Protein AF-A0AAE3XUB9-F1 (afdb_monomer_lite)

Structure (mmCIF, N/CA/C/O backbone):
data_AF-A0AAE3XUB9-F1
#
_entry.id   AF-A0AAE3XUB9-F1
#
loop_
_atom_site.group_PDB
_atom_site.id
_atom_site.type_symbol
_atom_site.label_atom_id
_atom_site.label_alt_id
_atom_site.label_comp_id
_atom_site.label_asym_id
_atom_site.label_entity_id
_atom_site.label_seq_id
_atom_site.pdbx_PDB_ins_code
_atom_site.Cartn_x
_atom_site.Cartn_y
_atom_site.Cartn_z
_atom_site.occupancy
_atom_site.B_iso_or_equiv
_atom_site.auth_seq_id
_atom_site.auth_comp_id
_atom_site.auth_asym_id
_atom_site.auth_atom_id
_atom_site.pdbx_PDB_model_num
ATOM 1 N N . MET A 1 1 ? -25.444 -10.776 23.708 1.00 37.00 1 MET A N 1
ATOM 2 C CA . MET A 1 1 ? -25.283 -10.450 22.274 1.00 37.00 1 MET A CA 1
ATOM 3 C C . MET A 1 1 ? -23.879 -9.885 22.089 1.00 37.00 1 MET A C 1
ATOM 5 O O . M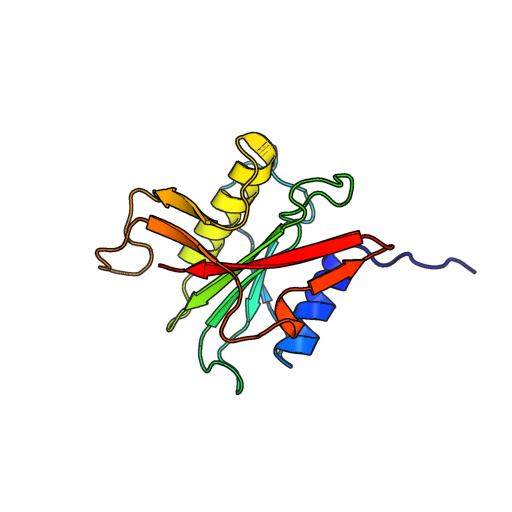ET A 1 1 ? -23.636 -8.751 22.478 1.00 37.00 1 MET A O 1
ATOM 9 N N . ILE A 1 2 ? -22.915 -10.702 21.657 1.00 41.88 2 ILE A N 1
ATOM 10 C CA . ILE A 1 2 ? -21.515 -10.267 21.515 1.00 41.88 2 ILE A CA 1
ATOM 11 C C . ILE A 1 2 ? -21.395 -9.570 20.159 1.00 41.88 2 ILE A C 1
ATOM 13 O O . ILE A 1 2 ? -21.415 -10.225 19.120 1.00 41.88 2 ILE A O 1
ATOM 17 N N . PHE A 1 3 ? -21.309 -8.241 20.155 1.00 45.16 3 PHE A N 1
ATOM 18 C CA . PHE A 1 3 ? -20.940 -7.495 18.956 1.00 45.16 3 PHE A CA 1
ATOM 19 C C . PHE A 1 3 ? -19.472 -7.802 18.646 1.00 45.16 3 PHE A C 1
ATOM 21 O O . PHE A 1 3 ? -18.574 -7.271 19.299 1.00 45.16 3 PHE A O 1
ATOM 28 N N . TYR A 1 4 ? -19.206 -8.669 17.667 1.00 50.84 4 TYR A N 1
ATOM 29 C CA . TYR A 1 4 ? -17.859 -8.809 17.118 1.00 50.84 4 TYR A CA 1
ATOM 30 C C . TYR A 1 4 ? -17.462 -7.470 16.491 1.00 50.84 4 TYR A C 1
ATOM 32 O O . TYR A 1 4 ? -17.925 -7.107 15.409 1.00 50.84 4 TYR A O 1
ATOM 40 N N . LYS A 1 5 ? -16.625 -6.707 17.197 1.00 71.69 5 LYS A N 1
ATOM 41 C CA . LYS A 1 5 ? -16.071 -5.448 16.701 1.00 71.69 5 LYS A CA 1
ATOM 42 C C . LYS A 1 5 ? -15.175 -5.795 15.508 1.00 71.69 5 LYS A C 1
ATOM 44 O O . LYS A 1 5 ? -14.195 -6.517 15.664 1.00 71.69 5 LYS A O 1
ATOM 49 N N . ILE A 1 6 ? -15.543 -5.350 14.307 1.00 81.62 6 ILE A N 1
ATOM 50 C CA . ILE A 1 6 ? -14.732 -5.563 13.102 1.00 81.62 6 ILE A CA 1
ATOM 51 C C . ILE A 1 6 ? -13.354 -4.909 13.318 1.00 81.62 6 ILE A C 1
ATOM 53 O O . ILE A 1 6 ? -13.276 -3.804 13.862 1.00 81.62 6 ILE A O 1
ATOM 57 N N . SER A 1 7 ? -12.273 -5.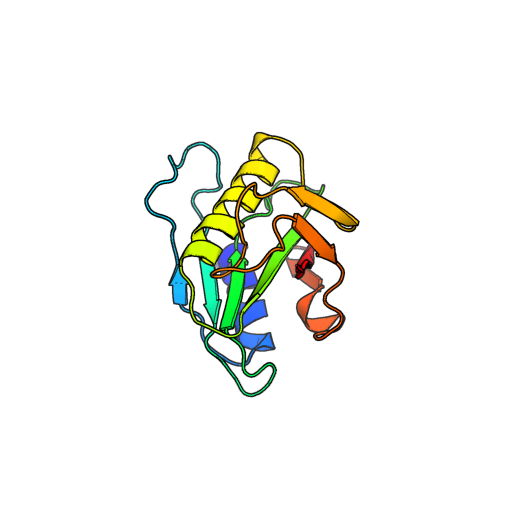598 12.940 1.00 90.94 7 SER A N 1
ATOM 58 C CA . SER A 1 7 ? -10.920 -5.040 13.031 1.00 90.94 7 SER A CA 1
ATOM 59 C C . SER A 1 7 ? -10.680 -4.002 11.935 1.00 90.94 7 SER A C 1
ATOM 61 O O . SER A 1 7 ? -11.280 -4.081 10.858 1.00 90.94 7 SER A O 1
ATOM 63 N N . TYR A 1 8 ? -9.770 -3.062 12.200 1.00 92.62 8 TYR A N 1
ATOM 64 C CA . TYR A 1 8 ? -9.312 -2.052 11.243 1.00 92.62 8 TYR A CA 1
ATOM 65 C C . TYR A 1 8 ? -8.924 -2.677 9.895 1.00 92.62 8 TYR A C 1
ATOM 67 O O . TYR A 1 8 ? -9.508 -2.357 8.863 1.00 92.62 8 TYR A O 1
ATOM 75 N N . THR A 1 9 ? -8.036 -3.673 9.916 1.00 94.94 9 THR A N 1
ATOM 76 C CA . THR A 1 9 ? -7.523 -4.340 8.710 1.00 94.94 9 THR A CA 1
ATOM 77 C C . THR A 1 9 ? -8.596 -5.094 7.921 1.00 94.94 9 THR A C 1
ATOM 79 O O . THR A 1 9 ? -8.499 -5.224 6.698 1.00 94.94 9 THR A O 1
ATOM 82 N N . LYS A 1 10 ? -9.653 -5.581 8.587 1.00 95.31 10 LYS A N 1
ATOM 83 C CA . LYS A 1 10 ? -10.800 -6.219 7.924 1.00 95.31 10 LYS A CA 1
ATOM 84 C C . LYS A 1 10 ? -11.722 -5.186 7.273 1.00 95.31 10 LYS A C 1
ATOM 86 O O . LYS A 1 10 ? -12.232 -5.443 6.184 1.00 95.31 10 LYS A O 1
ATOM 91 N N . ALA A 1 11 ? -11.935 -4.043 7.923 1.00 96.38 11 ALA A N 1
ATOM 92 C CA . ALA A 1 11 ? -12.711 -2.942 7.361 1.00 96.38 11 ALA A CA 1
ATOM 93 C C . ALA A 1 11 ? -11.990 -2.287 6.172 1.00 96.38 11 ALA A C 1
ATOM 95 O O . ALA A 1 11 ? -12.615 -2.099 5.131 1.00 96.38 11 ALA A O 1
ATOM 96 N N . LEU A 1 12 ? -10.682 -2.046 6.286 1.00 97.44 12 LEU A N 1
ATOM 97 C CA . LEU A 1 12 ? -9.868 -1.462 5.220 1.00 97.44 12 LEU A CA 1
ATOM 98 C C . LEU A 1 12 ? -9.798 -2.369 3.985 1.00 97.44 12 LEU A C 1
ATOM 100 O O . LEU A 1 12 ? -10.018 -1.924 2.864 1.00 97.44 12 LEU A O 1
ATOM 104 N N . ARG A 1 13 ? -9.608 -3.680 4.172 1.00 97.75 13 ARG A N 1
ATOM 105 C CA . ARG A 1 13 ? -9.713 -4.625 3.051 1.00 97.75 13 ARG A CA 1
ATOM 106 C C . ARG A 1 13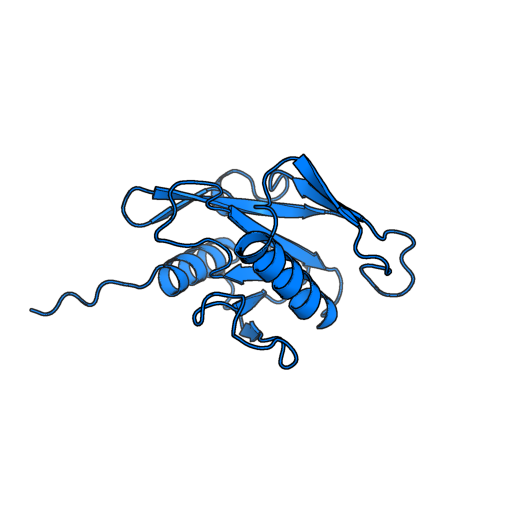 ? -11.065 -4.532 2.352 1.00 97.75 13 ARG A C 1
ATOM 108 O O . ARG A 1 13 ? -11.120 -4.534 1.128 1.00 97.75 13 ARG A O 1
ATOM 115 N N . LYS A 1 14 ? -12.155 -4.469 3.123 1.00 97.44 14 LYS A N 1
ATOM 116 C CA . LYS A 1 14 ? -13.501 -4.352 2.555 1.00 97.44 14 LYS A CA 1
ATOM 117 C C . LYS A 1 14 ? -13.658 -3.047 1.768 1.00 97.44 14 LYS A C 1
ATOM 119 O O . LYS A 1 14 ? -14.302 -3.082 0.724 1.00 97.44 14 LYS A O 1
ATOM 124 N N . HIS A 1 15 ? -13.085 -1.941 2.248 1.00 97.44 15 HIS A N 1
ATOM 125 C CA . HIS A 1 15 ? -13.021 -0.664 1.525 1.00 97.44 15 HIS A CA 1
ATOM 126 C C . HIS A 1 15 ? -12.376 -0.851 0.148 1.00 97.44 15 HIS A C 1
ATOM 128 O O . HIS A 1 15 ? -13.041 -0.628 -0.862 1.00 97.44 15 HIS A O 1
ATOM 134 N N . TYR A 1 16 ? -11.165 -1.412 0.093 1.00 97.81 16 TYR A N 1
ATOM 135 C CA . TYR A 1 16 ? -10.468 -1.667 -1.172 1.00 97.81 16 TYR A CA 1
ATOM 136 C C . TYR A 1 16 ? -11.218 -2.618 -2.106 1.00 97.81 16 TYR A C 1
ATOM 138 O O . TYR A 1 16 ? -11.439 -2.297 -3.270 1.00 97.81 16 TYR A O 1
ATOM 146 N N . GLU A 1 17 ? -11.667 -3.775 -1.618 1.00 97.31 17 GLU A N 1
ATOM 147 C CA . GLU A 1 17 ? -12.376 -4.747 -2.463 1.00 97.31 17 GLU A CA 1
ATOM 148 C C . GLU A 1 17 ? -13.716 -4.199 -2.984 1.00 97.31 17 GLU A C 1
ATOM 150 O O . GLU A 1 17 ? -14.151 -4.572 -4.076 1.00 97.31 17 GLU A O 1
ATOM 155 N N . SER A 1 18 ? -14.361 -3.300 -2.230 1.00 96.00 18 SER A N 1
ATOM 156 C CA . SER A 1 18 ? -15.577 -2.608 -2.677 1.00 96.00 18 SER A CA 1
ATOM 157 C C . SER A 1 18 ? -15.264 -1.568 -3.749 1.00 96.00 18 SER A C 1
ATOM 159 O O . SER A 1 18 ? -16.002 -1.486 -4.731 1.00 96.00 18 SER A O 1
ATOM 161 N N . PHE A 1 19 ? -14.169 -0.817 -3.585 1.00 95.81 19 PHE A N 1
ATOM 162 C CA . PHE A 1 19 ? -13.695 0.151 -4.571 1.00 95.81 19 PHE A CA 1
ATOM 163 C C . PHE A 1 19 ? -13.348 -0.542 -5.896 1.00 95.81 19 PHE A C 1
ATOM 165 O O . PHE A 1 19 ? -13.999 -0.281 -6.904 1.00 95.81 19 PHE A O 1
ATOM 172 N N . PHE A 1 20 ? -12.432 -1.517 -5.876 1.00 95.69 20 PHE A N 1
ATOM 173 C CA . PHE A 1 20 ? -11.963 -2.233 -7.074 1.00 95.69 20 PHE A CA 1
ATOM 174 C C . PHE A 1 20 ? -12.945 -3.283 -7.618 1.00 95.69 20 PHE A C 1
ATOM 176 O O . PHE A 1 20 ? -12.676 -3.915 -8.646 1.00 95.69 20 PHE A O 1
ATOM 183 N N . LYS A 1 21 ? -14.059 -3.537 -6.915 1.00 95.88 21 LYS A N 1
ATOM 184 C CA . LYS A 1 21 ? -15.059 -4.577 -7.239 1.00 95.88 21 LYS A CA 1
ATOM 185 C C . LYS A 1 21 ? -14.443 -5.962 -7.472 1.00 95.88 21 LYS A C 1
ATOM 187 O O . LYS A 1 21 ? -14.957 -6.764 -8.250 1.00 95.88 21 LYS A O 1
ATOM 192 N N . THR A 1 22 ? -13.325 -6.229 -6.806 1.00 96.69 22 THR A N 1
ATOM 193 C CA . THR A 1 22 ? -12.474 -7.397 -7.032 1.00 96.69 22 THR A CA 1
ATOM 194 C C . THR A 1 22 ? -11.914 -7.849 -5.693 1.00 96.69 22 THR A C 1
ATOM 196 O O . THR A 1 22 ? -11.466 -7.027 -4.896 1.00 96.69 22 THR A O 1
ATOM 199 N N . LYS A 1 23 ? -11.942 -9.158 -5.425 1.00 97.38 23 LYS A N 1
ATOM 200 C CA . LYS A 1 23 ? -11.318 -9.712 -4.218 1.00 97.38 23 LYS A CA 1
ATOM 201 C C . LYS A 1 23 ? -9.804 -9.722 -4.376 1.00 97.38 23 LYS A C 1
ATOM 203 O O . LYS A 1 23 ? -9.302 -10.189 -5.395 1.00 97.38 23 LYS A O 1
ATOM 208 N N . GLY A 1 24 ? -9.103 -9.266 -3.345 1.00 97.50 24 GLY A N 1
ATOM 209 C CA . GLY A 1 24 ? -7.647 -9.297 -3.309 1.00 97.50 24 GLY A CA 1
ATOM 210 C C . GLY A 1 24 ? -7.094 -10.536 -2.605 1.00 97.50 24 GLY A C 1
ATOM 211 O O . GLY A 1 24 ? -7.755 -11.171 -1.767 1.00 97.50 24 GLY A O 1
ATOM 212 N N . VAL A 1 25 ? -5.844 -10.859 -2.914 1.00 98.19 25 VAL A N 1
ATOM 213 C CA . VAL A 1 25 ? -5.055 -11.903 -2.255 1.00 98.19 25 VAL A CA 1
ATOM 214 C C . VAL A 1 25 ? -4.140 -11.242 -1.230 1.00 98.19 25 VAL A C 1
ATOM 216 O O . VAL A 1 25 ? -3.523 -10.218 -1.506 1.00 98.19 25 VAL A O 1
ATOM 219 N N . LYS A 1 26 ? -4.066 -11.802 -0.017 1.00 97.69 26 LYS A N 1
ATOM 220 C CA . LYS A 1 26 ? -3.107 -11.317 0.981 1.00 97.69 26 LYS A CA 1
ATOM 221 C C . LYS A 1 26 ? -1.717 -11.814 0.612 1.00 97.69 26 LYS A C 1
ATOM 223 O O . LYS A 1 26 ? -1.533 -13.017 0.449 1.00 97.69 26 LYS A O 1
ATOM 228 N N . GLN A 1 27 ? -0.768 -10.899 0.547 1.00 96.81 27 GLN A N 1
ATOM 229 C CA . GLN A 1 27 ? 0.638 -11.177 0.333 1.00 96.81 27 GLN A CA 1
ATOM 230 C C . GLN A 1 27 ? 1.433 -10.783 1.576 1.00 96.81 27 GLN A C 1
ATOM 232 O O . GLN A 1 27 ? 1.146 -9.782 2.238 1.00 96.81 27 GLN A O 1
ATOM 237 N N . TYR A 1 28 ? 2.441 -11.593 1.873 1.00 92.50 28 TYR A N 1
ATOM 238 C CA . TYR A 1 28 ? 3.348 -11.415 2.998 1.00 92.50 28 TYR A CA 1
ATOM 239 C C . TYR A 1 28 ? 4.776 -11.487 2.478 1.00 92.50 28 TYR A C 1
ATOM 241 O O . TYR A 1 28 ? 5.096 -12.359 1.666 1.00 92.50 28 TYR A O 1
ATOM 249 N N . TRP A 1 29 ? 5.645 -10.606 2.963 1.00 88.75 29 TRP A N 1
ATOM 250 C CA . TRP A 1 29 ? 7.070 -10.722 2.694 1.00 88.75 29 TRP A CA 1
ATOM 251 C C . TRP A 1 29 ? 7.739 -11.556 3.791 1.00 88.75 29 TRP A C 1
ATOM 253 O O . TRP A 1 29 ? 7.761 -11.175 4.958 1.00 88.75 29 TRP A O 1
ATOM 263 N N . SER A 1 30 ? 8.260 -12.725 3.416 1.00 71.69 30 SER A N 1
ATOM 264 C CA . SER A 1 30 ? 8.724 -13.756 4.355 1.00 71.69 30 SER A CA 1
ATOM 265 C C . SER A 1 30 ? 10.061 -13.456 5.039 1.00 71.69 30 SER A C 1
ATOM 267 O O . SER A 1 30 ? 10.465 -14.216 5.912 1.00 71.69 30 SER A O 1
ATOM 269 N N . GLN A 1 31 ? 10.779 -12.412 4.615 1.00 68.38 31 GLN A N 1
ATOM 270 C CA . GLN A 1 31 ? 12.128 -12.102 5.107 1.00 68.38 31 GLN A CA 1
ATOM 271 C C . GLN A 1 31 ? 12.159 -11.017 6.189 1.00 68.38 31 GLN A C 1
ATOM 273 O O . GLN A 1 31 ? 13.218 -10.782 6.767 1.00 68.38 31 GLN A O 1
ATOM 278 N N . ILE A 1 32 ? 11.029 -10.371 6.497 1.00 62.22 32 ILE A N 1
ATOM 279 C CA . ILE A 1 32 ? 10.997 -9.381 7.573 1.00 62.22 32 ILE A CA 1
ATOM 280 C C . ILE A 1 32 ? 10.965 -10.080 8.933 1.00 62.22 32 ILE A C 1
ATOM 282 O O . ILE A 1 32 ? 10.139 -10.959 9.190 1.00 62.22 32 ILE A O 1
ATOM 286 N N . THR A 1 33 ? 11.860 -9.671 9.832 1.00 57.50 33 THR A N 1
ATOM 287 C CA . THR A 1 33 ? 11.709 -9.973 11.252 1.00 57.50 33 THR A CA 1
ATOM 288 C C . THR A 1 33 ? 10.513 -9.168 11.751 1.00 57.50 33 THR A C 1
ATOM 290 O O . THR A 1 33 ? 10.477 -7.943 11.661 1.00 57.50 33 THR A O 1
ATOM 293 N N . THR A 1 34 ? 9.493 -9.858 12.251 1.00 55.41 34 THR A N 1
ATOM 294 C CA . THR A 1 34 ? 8.172 -9.330 12.642 1.00 55.41 34 THR A CA 1
ATOM 295 C C . THR A 1 34 ? 8.188 -8.276 13.761 1.00 55.41 34 THR A C 1
ATOM 297 O O . THR A 1 34 ? 7.138 -7.935 14.291 1.00 55.41 34 THR A O 1
ATOM 300 N N . ASN A 1 35 ? 9.354 -7.770 14.163 1.00 58.84 35 ASN A N 1
ATOM 301 C CA . ASN A 1 35 ? 9.506 -6.911 15.334 1.00 58.84 35 ASN A CA 1
ATOM 302 C C . ASN A 1 35 ? 9.184 -5.435 15.053 1.00 58.84 35 ASN A C 1
ATOM 304 O O . ASN A 1 35 ? 8.870 -4.713 15.992 1.00 58.84 35 ASN A O 1
ATOM 308 N N . ASN A 1 36 ? 9.233 -4.994 13.790 1.00 66.06 36 ASN A N 1
ATOM 309 C CA . ASN A 1 36 ? 9.118 -3.571 13.434 1.00 66.06 36 ASN A CA 1
ATOM 310 C C . ASN A 1 36 ? 7.808 -3.199 12.724 1.00 66.06 36 ASN A C 1
ATOM 312 O O . ASN A 1 36 ? 7.649 -2.051 12.316 1.00 66.06 36 ASN A O 1
ATOM 316 N N . ILE A 1 37 ? 6.882 -4.147 12.548 1.00 78.62 37 ILE A N 1
ATOM 317 C CA . ILE A 1 37 ? 5.605 -3.902 11.876 1.00 78.62 37 ILE A CA 1
ATOM 318 C C . ILE A 1 37 ? 4.449 -4.543 12.643 1.00 78.62 37 ILE A C 1
ATOM 320 O O . ILE A 1 37 ? 4.610 -5.585 13.278 1.00 78.62 37 ILE A O 1
ATOM 324 N N . ASN A 1 38 ? 3.274 -3.921 12.582 1.00 79.94 38 ASN A N 1
ATOM 325 C CA . ASN A 1 38 ? 2.039 -4.461 13.146 1.00 79.94 38 ASN A CA 1
ATOM 326 C C . ASN A 1 38 ? 1.811 -5.927 12.710 1.00 79.94 38 ASN A C 1
ATOM 328 O O . ASN A 1 38 ? 1.860 -6.238 11.522 1.00 79.94 38 ASN A O 1
ATOM 332 N N . SER A 1 39 ? 1.500 -6.821 13.657 1.00 83.50 39 SER A N 1
ATOM 333 C CA . SER A 1 39 ? 1.243 -8.249 13.398 1.00 83.50 39 SER A CA 1
ATOM 334 C C . SER A 1 39 ? 0.109 -8.507 12.404 1.00 83.50 39 SER A C 1
ATOM 336 O O . SER A 1 39 ? 0.080 -9.552 11.758 1.00 83.50 39 SER A O 1
ATOM 338 N N . ASP A 1 40 ? -0.823 -7.562 12.281 1.00 89.62 40 ASP A N 1
ATOM 339 C CA . ASP A 1 40 ? -1.951 -7.651 11.355 1.00 89.62 40 ASP A CA 1
ATOM 340 C C . ASP A 1 40 ? -1.632 -7.092 9.957 1.00 89.62 40 ASP A C 1
ATOM 342 O O . ASP A 1 40 ? -2.522 -7.087 9.098 1.00 89.62 40 ASP A O 1
ATOM 346 N N . PHE A 1 41 ? -0.400 -6.622 9.722 1.00 93.25 41 PHE A N 1
ATOM 347 C CA . PHE A 1 41 ? 0.025 -6.065 8.442 1.00 93.25 41 PHE A CA 1
ATOM 348 C C . PHE A 1 41 ? 0.067 -7.118 7.331 1.00 93.25 41 PHE A C 1
ATOM 350 O O . PHE A 1 41 ? 0.525 -8.248 7.517 1.00 93.25 41 PHE A O 1
ATOM 357 N N . TYR A 1 42 ? -0.373 -6.719 6.142 1.00 95.88 42 TYR A N 1
ATOM 358 C CA . TYR A 1 42 ? -0.130 -7.431 4.892 1.00 95.88 42 TYR A CA 1
ATOM 359 C C . TYR A 1 42 ? -0.258 -6.471 3.709 1.00 95.88 42 TYR A C 1
ATOM 361 O O . TYR A 1 42 ? -0.807 -5.376 3.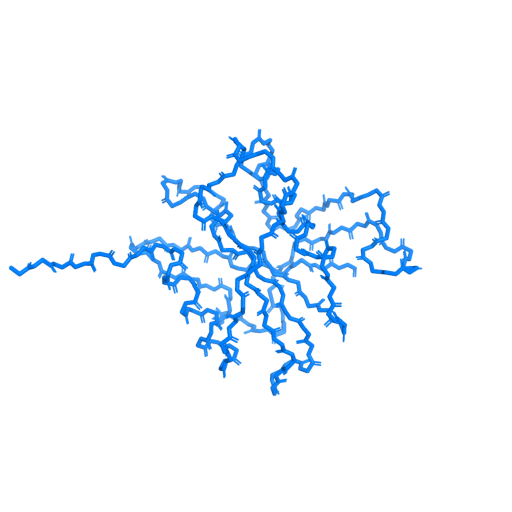834 1.00 95.88 42 TYR A O 1
ATOM 369 N N . VAL A 1 43 ? 0.193 -6.916 2.539 1.00 97.94 43 VAL A N 1
ATOM 370 C CA . VAL A 1 43 ? -0.090 -6.238 1.271 1.00 97.94 43 VAL A CA 1
ATOM 371 C C . VAL A 1 43 ? -1.254 -6.955 0.594 1.00 97.94 43 VAL A C 1
ATOM 373 O O . VAL A 1 43 ? -1.238 -8.175 0.439 1.00 97.94 43 VAL A O 1
ATOM 376 N N . LEU A 1 44 ? -2.301 -6.227 0.223 1.00 98.56 44 LEU A N 1
ATOM 377 C CA . LEU A 1 44 ? -3.402 -6.738 -0.583 1.00 98.56 44 LEU A CA 1
ATOM 378 C C . LEU A 1 44 ? -3.031 -6.600 -2.062 1.00 98.56 44 LEU A C 1
ATOM 380 O O . LEU A 1 44 ? -2.842 -5.492 -2.550 1.00 98.56 44 LEU A O 1
ATOM 384 N N . GLU A 1 45 ? -2.937 -7.720 -2.768 1.00 98.50 45 GLU A N 1
ATOM 385 C CA . GLU A 1 45 ? -2.726 -7.765 -4.215 1.00 98.50 45 GLU A CA 1
ATOM 386 C C . GLU A 1 45 ? -4.075 -7.935 -4.919 1.00 98.50 45 GLU A C 1
ATOM 388 O O . GLU A 1 45 ? -4.815 -8.886 -4.649 1.00 98.50 45 GLU A O 1
ATOM 393 N N . ILE A 1 46 ? -4.399 -7.016 -5.822 1.00 98.00 46 ILE A N 1
ATOM 394 C CA . ILE A 1 46 ? -5.605 -7.046 -6.648 1.00 98.00 46 ILE A CA 1
ATOM 395 C C . ILE A 1 46 ? -5.175 -7.226 -8.110 1.00 98.00 46 ILE A C 1
ATOM 397 O O . ILE A 1 46 ? -4.365 -6.437 -8.604 1.00 98.00 46 ILE A O 1
ATOM 401 N N . PRO A 1 47 ? -5.690 -8.252 -8.814 1.00 97.56 47 PRO A N 1
ATOM 402 C CA . PRO A 1 47 ? -5.368 -8.454 -10.220 1.00 97.56 47 PRO A CA 1
ATOM 403 C C . PRO A 1 47 ? -5.986 -7.355 -11.105 1.00 97.56 47 PRO A C 1
ATOM 405 O O . PRO A 1 47 ? -6.950 -6.698 -10.689 1.00 97.56 47 PRO A O 1
ATOM 408 N N . PRO A 1 48 ? -5.497 -7.200 -12.352 1.00 96.88 48 PRO A N 1
ATOM 409 C CA . PRO A 1 48 ? -6.091 -6.322 -13.347 1.00 96.88 48 PRO A CA 1
ATOM 410 C C . PRO A 1 48 ? -7.604 -6.493 -13.437 1.00 96.88 48 PRO A C 1
ATOM 412 O O . PRO A 1 48 ? -8.125 -7.587 -13.649 1.00 96.88 48 PRO A O 1
ATOM 415 N N . ASN A 1 49 ? -8.312 -5.380 -13.288 1.00 92.69 49 ASN A N 1
ATOM 416 C CA . ASN A 1 49 ? -9.767 -5.323 -13.307 1.00 92.69 49 ASN A CA 1
ATOM 417 C C . ASN A 1 49 ? -10.250 -4.260 -14.305 1.00 92.69 49 ASN A C 1
ATOM 419 O O . ASN A 1 49 ? -9.459 -3.607 -14.988 1.00 92.69 49 ASN A O 1
ATOM 423 N N . ASN A 1 50 ? -11.567 -4.095 -14.425 1.00 90.88 50 ASN A N 1
ATOM 424 C CA . ASN A 1 50 ? -12.149 -3.165 -15.393 1.00 90.88 50 ASN A CA 1
ATOM 425 C C . ASN A 1 50 ? -11.880 -1.683 -15.104 1.00 90.88 50 ASN A C 1
ATOM 427 O O . ASN A 1 50 ? -12.097 -0.888 -16.010 1.00 90.88 50 ASN A O 1
ATOM 431 N N . MET A 1 51 ? -11.416 -1.319 -13.905 1.00 89.00 51 MET A N 1
ATOM 432 C CA . MET A 1 51 ? -11.127 0.072 -13.550 1.00 89.00 51 MET A CA 1
ATOM 433 C C . MET A 1 51 ? -9.760 0.520 -14.067 1.00 89.00 51 MET A C 1
ATOM 435 O O . MET A 1 51 ? -9.700 1.475 -14.829 1.00 89.00 51 MET A O 1
ATOM 439 N N . HIS A 1 52 ? -8.683 -0.201 -13.733 1.00 87.94 52 HIS A N 1
ATOM 440 C CA . HIS A 1 52 ? -7.317 0.248 -14.068 1.00 87.94 52 HIS A CA 1
ATOM 441 C C . HIS A 1 52 ? -6.576 -0.639 -15.062 1.00 87.94 52 HIS A C 1
ATOM 443 O O . HIS A 1 52 ? -5.530 -0.232 -15.552 1.00 87.94 52 HIS A O 1
ATOM 449 N N . LYS A 1 53 ? -7.069 -1.854 -15.353 1.00 94.12 53 LYS A N 1
ATOM 450 C CA . LYS A 1 53 ? -6.370 -2.840 -16.207 1.00 94.12 53 LYS A CA 1
ATOM 451 C C . LYS A 1 53 ? -4.910 -3.113 -15.779 1.00 94.12 53 LYS A C 1
ATOM 453 O O . LYS A 1 53 ? -4.117 -3.586 -16.582 1.00 94.12 53 LYS A O 1
ATOM 458 N N . MET A 1 54 ? -4.586 -2.868 -14.509 1.00 95.38 54 MET A N 1
ATOM 459 C CA . MET A 1 54 ? -3.260 -3.004 -13.899 1.00 95.38 54 MET A CA 1
ATOM 460 C C . MET A 1 54 ? -3.352 -3.801 -12.599 1.00 95.38 54 MET A C 1
ATOM 462 O O . MET A 1 54 ? -4.401 -3.822 -11.952 1.00 95.38 54 MET A O 1
ATOM 466 N N . TRP A 1 55 ? -2.247 -4.427 -12.204 1.00 97.81 55 TRP A N 1
ATOM 467 C CA . TRP A 1 55 ? -2.094 -4.970 -10.859 1.00 97.81 55 TRP A CA 1
ATOM 468 C C . TRP A 1 55 ? -2.072 -3.825 -9.850 1.00 97.81 55 TRP A C 1
ATOM 470 O O . TRP A 1 55 ? -1.508 -2.763 -10.115 1.00 97.81 55 TRP A O 1
ATOM 480 N N . THR A 1 56 ? -2.691 -4.027 -8.693 1.00 97.62 56 THR A N 1
ATOM 481 C CA . THR A 1 56 ? -2.685 -3.044 -7.605 1.00 97.62 56 THR A CA 1
ATOM 482 C C . THR A 1 56 ? -2.220 -3.706 -6.324 1.00 97.62 56 THR A C 1
ATOM 484 O O . THR A 1 56 ? -2.734 -4.757 -5.941 1.00 97.62 56 THR A O 1
ATOM 487 N N . TYR A 1 57 ? -1.262 -3.079 -5.656 1.00 98.31 57 TYR A N 1
ATOM 488 C CA . TYR A 1 57 ? -0.743 -3.523 -4.370 1.00 98.31 57 TYR A CA 1
ATOM 489 C C . TYR A 1 57 ? -1.058 -2.453 -3.338 1.00 98.31 57 TYR A C 1
ATOM 491 O O . TYR A 1 57 ? -0.705 -1.298 -3.551 1.00 98.31 57 TYR A O 1
ATOM 499 N N . LEU A 1 58 ? -1.733 -2.822 -2.252 1.00 98.31 58 LEU A N 1
ATOM 500 C CA . LEU A 1 58 ? -2.182 -1.888 -1.218 1.00 98.31 58 LEU A CA 1
ATOM 501 C C . LEU A 1 58 ? -1.698 -2.351 0.149 1.00 98.31 58 LEU A C 1
ATOM 503 O O . LEU A 1 58 ? -1.863 -3.523 0.490 1.00 98.31 58 LEU A O 1
ATOM 507 N N . THR A 1 59 ? -1.134 -1.462 0.956 1.00 98.06 59 THR A N 1
ATOM 508 C CA . THR A 1 59 ? -0.859 -1.783 2.355 1.00 98.06 59 THR A CA 1
ATOM 509 C C . THR A 1 59 ? -2.166 -1.933 3.123 1.00 98.06 59 THR A C 1
ATOM 511 O O . THR A 1 59 ? -3.161 -1.264 2.855 1.00 98.06 59 THR A O 1
ATOM 514 N N . VAL A 1 60 ? -2.179 -2.850 4.083 1.00 97.12 60 VAL A N 1
ATOM 515 C CA . VAL A 1 60 ? -3.254 -2.966 5.060 1.00 97.12 60 VAL A CA 1
ATOM 516 C C . VAL A 1 60 ? -2.608 -3.121 6.422 1.00 97.12 60 VAL A C 1
ATOM 518 O O . VAL A 1 60 ? -1.986 -4.149 6.680 1.00 97.12 60 VAL A O 1
ATOM 521 N N . GLY A 1 61 ? -2.776 -2.137 7.306 1.00 94.00 61 GLY A N 1
ATOM 522 C CA . GLY A 1 61 ? -2.131 -2.165 8.623 1.00 94.00 61 GLY A CA 1
ATOM 523 C C . GLY A 1 61 ? -0.805 -1.412 8.678 1.00 94.00 61 GLY A C 1
ATOM 524 O O . GLY A 1 61 ? -0.063 -1.609 9.643 1.00 94.00 61 GLY A O 1
ATOM 525 N N . MET A 1 62 ? -0.482 -0.598 7.662 1.00 93.75 62 MET A N 1
ATOM 526 C CA . MET A 1 62 ? 0.674 0.303 7.719 1.00 93.75 62 MET A CA 1
ATOM 527 C C . MET A 1 62 ? 0.444 1.375 8.779 1.00 93.75 62 MET A C 1
ATOM 529 O O . MET A 1 62 ? 1.337 1.644 9.584 1.00 93.75 62 MET A O 1
ATOM 533 N N . SER A 1 63 ? -0.769 1.922 8.819 1.00 91.31 63 SER A N 1
ATOM 534 C CA . SER A 1 63 ? -1.195 2.808 9.893 1.00 91.31 63 SER A CA 1
ATOM 535 C C . SER A 1 63 ? -1.332 2.063 11.215 1.00 91.31 63 SER A C 1
ATOM 537 O O . SER A 1 63 ? -1.851 0.944 11.291 1.00 91.31 63 SER A O 1
ATOM 539 N N . ASN A 1 64 ? -0.967 2.743 12.298 1.00 80.19 64 ASN A N 1
ATOM 540 C CA . ASN A 1 64 ? -1.299 2.301 13.644 1.00 80.19 64 ASN A CA 1
ATOM 541 C C . ASN A 1 64 ? -2.687 2.835 14.037 1.00 80.19 64 ASN A C 1
ATOM 543 O O . ASN A 1 64 ? -2.836 4.032 14.258 1.00 80.19 64 ASN A O 1
ATOM 547 N N . GLU A 1 65 ? -3.689 1.955 14.198 1.00 73.06 65 GLU A N 1
ATOM 548 C CA . GLU A 1 65 ? -5.057 2.327 14.633 1.00 73.06 65 GLU A CA 1
ATOM 549 C C . GLU A 1 65 ? -5.060 3.182 15.918 1.00 73.06 65 GLU A C 1
ATOM 551 O O . GLU A 1 65 ? -5.942 4.023 16.124 1.00 73.06 65 GLU A O 1
ATOM 556 N N . LYS A 1 66 ? -4.077 2.969 16.803 1.00 74.75 66 LYS A N 1
ATOM 557 C CA . LYS A 1 66 ? -3.964 3.687 18.079 1.00 74.75 66 LYS A CA 1
ATOM 558 C C . LYS A 1 66 ? -3.381 5.094 17.930 1.00 74.75 66 LYS A C 1
ATOM 560 O O . LYS A 1 66 ? -3.545 5.885 18.850 1.00 74.75 66 LYS A O 1
ATOM 565 N N . SER A 1 67 ? -2.726 5.395 16.811 1.00 77.50 67 SER A N 1
ATOM 566 C CA . SER A 1 67 ? -2.209 6.728 16.501 1.00 77.50 67 SER A CA 1
ATOM 567 C C . SER A 1 67 ? -3.321 7.618 15.941 1.00 77.50 67 SER A C 1
ATOM 569 O O . SER A 1 67 ? -4.238 7.132 15.278 1.00 77.50 67 SER A O 1
ATOM 571 N N . ASP A 1 68 ? -3.233 8.919 16.211 1.00 77.62 68 ASP A N 1
ATOM 572 C CA . ASP A 1 68 ? -4.032 9.964 15.548 1.00 77.62 68 ASP A CA 1
ATOM 573 C C . ASP A 1 68 ? -3.196 10.784 14.554 1.00 77.62 68 ASP A C 1
ATOM 575 O O . ASP A 1 68 ? -3.707 11.687 13.898 1.00 77.62 68 ASP A O 1
ATOM 579 N N . ILE A 1 69 ? -1.905 10.471 14.433 1.00 81.12 69 ILE A N 1
ATOM 580 C CA . ILE A 1 69 ? -0.974 11.137 13.524 1.00 81.12 69 ILE A CA 1
ATOM 581 C C . ILE A 1 69 ? -0.560 10.192 12.400 1.00 81.12 69 ILE A C 1
ATOM 583 O O . ILE A 1 69 ? -0.383 8.992 12.632 1.00 81.12 69 ILE A O 1
ATOM 587 N N . ASN A 1 70 ? -0.376 10.760 11.203 1.00 83.81 70 ASN A N 1
ATOM 588 C CA . ASN A 1 70 ? 0.101 10.070 10.002 1.00 83.81 70 ASN A CA 1
ATOM 589 C C . ASN A 1 70 ? -0.659 8.759 9.727 1.00 83.81 70 ASN A C 1
ATOM 591 O O . ASN A 1 70 ? -0.061 7.722 9.464 1.00 83.81 70 ASN A O 1
ATOM 595 N N . THR A 1 71 ? -1.992 8.805 9.808 1.00 93.19 71 THR A N 1
ATOM 596 C CA . THR A 1 71 ? -2.892 7.678 9.533 1.00 93.19 71 THR A CA 1
ATOM 597 C C . THR A 1 71 ? -3.004 7.424 8.028 1.00 93.19 71 THR A C 1
ATOM 599 O O . THR A 1 71 ? -4.053 7.630 7.416 1.00 93.19 71 THR A O 1
ATOM 602 N N . ILE A 1 72 ? -1.894 7.014 7.413 1.00 96.25 72 ILE A N 1
ATOM 603 C CA . ILE A 1 72 ? -1.812 6.741 5.981 1.00 96.25 72 ILE A CA 1
ATOM 604 C C . ILE A 1 72 ? -1.672 5.249 5.661 1.00 96.25 72 ILE A C 1
ATOM 606 O O . ILE A 1 72 ? -1.091 4.459 6.411 1.00 96.25 72 ILE A O 1
ATOM 610 N N . GLU A 1 73 ? -2.182 4.876 4.501 1.00 97.69 73 GLU A N 1
ATOM 611 C CA . GLU A 1 73 ? -1.897 3.626 3.807 1.00 97.69 73 GLU A CA 1
ATOM 612 C C . GLU A 1 73 ? -1.375 3.981 2.412 1.00 97.69 73 GLU A C 1
ATOM 614 O O . GLU A 1 73 ? -1.645 5.068 1.895 1.00 97.69 73 GLU A O 1
ATOM 619 N N . LEU A 1 74 ? -0.614 3.081 1.802 1.00 97.94 74 LEU A N 1
ATOM 620 C CA . LEU A 1 74 ? -0.004 3.285 0.497 1.00 97.94 74 LEU A CA 1
ATOM 621 C C . LEU A 1 74 ? -0.512 2.254 -0.498 1.00 97.94 74 LEU A C 1
ATOM 623 O O . LEU A 1 74 ? -0.696 1.082 -0.164 1.00 97.94 74 LEU A O 1
ATOM 627 N N . PHE A 1 75 ? -0.665 2.672 -1.746 1.00 97.88 75 PHE A N 1
ATOM 628 C CA . PHE A 1 75 ? -0.886 1.748 -2.846 1.00 97.88 75 PHE A CA 1
ATOM 629 C C . PHE A 1 75 ? -0.046 2.096 -4.067 1.00 97.88 75 PHE A C 1
ATOM 631 O O . PHE A 1 75 ? 0.371 3.235 -4.250 1.00 97.88 75 PHE A O 1
ATOM 638 N N . ILE A 1 76 ? 0.187 1.101 -4.915 1.00 96.44 76 ILE A N 1
ATOM 639 C CA . ILE A 1 76 ? 0.946 1.231 -6.157 1.00 96.44 76 ILE A CA 1
ATOM 640 C C . ILE A 1 76 ? 0.256 0.442 -7.269 1.00 96.44 76 ILE A C 1
ATOM 642 O O . ILE A 1 76 ? -0.232 -0.674 -7.055 1.00 96.44 76 ILE A O 1
ATOM 646 N N . PHE A 1 77 ? 0.225 1.029 -8.464 1.00 95.75 77 PHE A N 1
ATOM 647 C CA . PHE A 1 77 ? -0.195 0.355 -9.687 1.00 95.75 77 PHE A CA 1
ATOM 648 C C . PHE A 1 77 ? 1.016 -0.236 -10.402 1.00 95.75 77 PHE A C 1
ATOM 650 O O . PHE A 1 77 ? 2.084 0.370 -10.435 1.00 95.75 77 PHE A O 1
ATOM 657 N N . SER A 1 78 ? 0.836 -1.409 -11.002 1.00 94.88 78 SER A N 1
ATOM 658 C CA . SER A 1 78 ? 1.869 -2.085 -11.780 1.00 94.88 78 SER A CA 1
ATOM 659 C C . SER A 1 78 ? 1.287 -2.693 -13.055 1.00 94.88 78 SER A C 1
ATOM 661 O O . SER A 1 78 ? 0.231 -3.333 -13.001 1.00 94.88 78 SER A O 1
ATOM 663 N N . PRO A 1 79 ? 1.960 -2.551 -14.209 1.00 93.88 79 PRO A N 1
ATOM 664 C CA . PRO A 1 79 ? 1.523 -3.195 -15.446 1.00 93.88 79 PRO A CA 1
ATOM 665 C C . PRO A 1 79 ? 1.649 -4.727 -15.384 1.00 93.88 79 PRO A C 1
ATOM 667 O O . PRO A 1 79 ? 0.923 -5.433 -16.080 1.00 93.88 79 PRO A O 1
ATOM 670 N N . GLU A 1 80 ? 2.523 -5.252 -14.522 1.00 94.56 80 GLU A N 1
ATOM 671 C CA . GLU A 1 80 ? 2.784 -6.684 -14.362 1.00 94.56 80 GLU A CA 1
ATOM 672 C C . GLU A 1 80 ? 2.699 -7.136 -12.900 1.00 94.56 80 GLU A C 1
ATOM 674 O O . GLU A 1 80 ? 2.848 -6.337 -11.970 1.00 94.56 80 GLU A O 1
ATOM 679 N N . GLN A 1 81 ? 2.449 -8.431 -12.690 1.00 96.19 81 GLN A N 1
ATOM 680 C CA . GLN A 1 81 ? 2.469 -9.006 -11.349 1.00 96.19 81 GLN A CA 1
ATOM 681 C C . GLN A 1 81 ? 3.912 -9.044 -10.856 1.00 96.19 81 GLN A C 1
ATOM 683 O O . GLN A 1 81 ? 4.756 -9.680 -11.487 1.00 96.19 81 GLN A O 1
ATOM 688 N N . ASN A 1 82 ? 4.202 -8.414 -9.719 1.00 93.44 82 ASN A N 1
ATOM 689 C CA . ASN A 1 82 ? 5.562 -8.355 -9.209 1.00 93.44 82 ASN A CA 1
ATOM 690 C C . ASN A 1 82 ? 5.631 -8.444 -7.679 1.00 93.44 82 ASN A C 1
ATOM 692 O O . ASN A 1 82 ? 5.190 -7.559 -6.946 1.00 93.44 82 ASN A O 1
ATOM 696 N N . LYS A 1 83 ? 6.272 -9.511 -7.189 1.00 92.00 83 LYS A N 1
ATOM 697 C CA . LYS A 1 83 ? 6.494 -9.740 -5.755 1.00 92.00 83 LYS A CA 1
ATOM 698 C C . LYS A 1 83 ? 7.438 -8.718 -5.113 1.00 92.00 83 LYS A C 1
ATOM 700 O O . LYS A 1 83 ? 7.337 -8.519 -3.904 1.00 92.00 83 LYS A O 1
ATOM 705 N N . SER A 1 84 ? 8.312 -8.052 -5.872 1.00 91.50 84 SER A N 1
ATOM 706 C CA . SER A 1 84 ? 9.179 -6.997 -5.325 1.00 91.50 84 SER A CA 1
ATOM 707 C C . SER A 1 84 ? 8.377 -5.798 -4.807 1.00 91.50 84 SER A C 1
ATOM 709 O O . SER A 1 84 ? 8.853 -5.089 -3.924 1.00 91.50 84 SER A O 1
ATOM 711 N N . LEU A 1 85 ? 7.145 -5.595 -5.290 1.00 94.44 85 LEU A N 1
ATOM 712 C CA . LEU A 1 85 ? 6.249 -4.542 -4.802 1.00 94.44 85 LEU A CA 1
ATOM 713 C C . LEU A 1 85 ? 5.669 -4.873 -3.424 1.00 94.44 85 LEU A C 1
ATOM 715 O O . LEU A 1 85 ? 5.462 -3.977 -2.608 1.00 94.44 85 LEU A O 1
ATOM 719 N N . VAL A 1 86 ? 5.473 -6.162 -3.127 1.00 95.12 86 VAL A N 1
ATOM 720 C CA . VAL A 1 86 ? 5.097 -6.627 -1.782 1.00 95.12 86 VAL A CA 1
ATOM 721 C C . VAL A 1 86 ? 6.225 -6.327 -0.798 1.00 95.12 86 VAL A C 1
ATOM 723 O O . VAL A 1 86 ? 5.976 -5.773 0.270 1.00 95.12 86 VAL A O 1
ATOM 726 N N . GLU A 1 87 ? 7.466 -6.653 -1.165 1.00 92.31 87 GLU A N 1
ATOM 727 C CA . GLU A 1 87 ? 8.654 -6.301 -0.379 1.00 92.31 87 GLU A CA 1
ATOM 728 C C . GLU A 1 87 ? 8.749 -4.784 -0.178 1.00 92.31 87 GLU A C 1
ATOM 730 O O . GLU A 1 87 ? 8.839 -4.327 0.960 1.00 92.31 87 GLU A O 1
ATOM 735 N N . LEU A 1 88 ? 8.651 -4.005 -1.258 1.00 93.19 88 LEU A N 1
ATOM 736 C CA . LEU A 1 88 ? 8.775 -2.550 -1.226 1.00 93.19 88 LEU A CA 1
ATOM 737 C C . LEU A 1 88 ? 7.769 -1.896 -0.273 1.00 93.19 88 LEU A C 1
ATOM 739 O O . LEU A 1 88 ? 8.157 -1.132 0.609 1.00 93.19 88 LEU A O 1
ATOM 743 N N . LEU A 1 89 ? 6.483 -2.227 -0.407 1.00 95.25 89 LEU A N 1
ATOM 744 C CA . LEU A 1 89 ? 5.443 -1.692 0.472 1.00 95.25 89 LEU A CA 1
ATOM 745 C C . LEU A 1 89 ? 5.625 -2.148 1.923 1.00 95.25 89 LEU A C 1
ATOM 747 O O . LEU A 1 89 ? 5.336 -1.386 2.846 1.00 95.25 89 LEU A O 1
ATOM 751 N N . THR A 1 90 ? 6.141 -3.360 2.142 1.00 93.69 90 THR A N 1
ATOM 752 C CA . THR A 1 90 ? 6.475 -3.828 3.495 1.00 93.69 90 THR A CA 1
ATOM 753 C C . THR A 1 90 ? 7.623 -3.003 4.090 1.00 93.69 90 THR A C 1
ATOM 755 O O . THR A 1 90 ? 7.552 -2.617 5.256 1.00 93.69 90 THR A O 1
ATOM 758 N N . MET A 1 91 ? 8.649 -2.662 3.300 1.00 91.12 91 MET A N 1
ATOM 759 C CA . MET A 1 91 ? 9.731 -1.771 3.734 1.00 91.12 91 MET A CA 1
ATOM 760 C C . MET A 1 91 ? 9.217 -0.362 4.049 1.00 91.12 91 MET A C 1
ATOM 762 O O . MET A 1 91 ? 9.570 0.180 5.095 1.00 91.12 91 MET A O 1
ATOM 766 N N . CYS A 1 92 ? 8.346 0.209 3.208 1.00 92.75 92 CYS A N 1
ATOM 767 C CA . CYS A 1 92 ? 7.715 1.506 3.476 1.00 92.75 92 CYS A CA 1
ATOM 768 C C . CYS A 1 92 ? 6.918 1.488 4.785 1.00 92.75 92 CYS A C 1
ATOM 770 O O . CYS A 1 92 ? 7.030 2.413 5.589 1.00 92.75 92 CYS A O 1
ATOM 772 N N . ALA A 1 93 ? 6.148 0.425 5.026 1.00 93.00 93 ALA A N 1
AT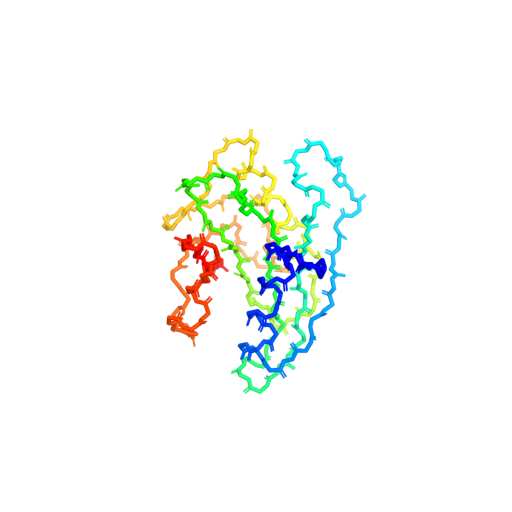OM 773 C CA . ALA A 1 93 ? 5.356 0.294 6.240 1.00 93.00 93 ALA A CA 1
ATOM 774 C C . ALA A 1 93 ? 6.221 0.100 7.494 1.00 93.00 93 ALA A C 1
ATOM 776 O O . ALA A 1 93 ? 5.952 0.726 8.518 1.00 93.00 93 ALA A O 1
ATOM 777 N N . SER A 1 94 ? 7.296 -0.692 7.407 1.00 90.44 94 SER A N 1
ATOM 778 C CA . SER A 1 94 ? 8.271 -0.808 8.497 1.00 90.44 94 SER A CA 1
ATOM 779 C C . SER A 1 94 ? 8.937 0.538 8.779 1.00 90.44 94 SER A C 1
ATOM 781 O O . SER A 1 94 ? 8.993 0.945 9.934 1.00 90.44 94 SER A O 1
ATOM 783 N N . PHE A 1 95 ? 9.406 1.250 7.7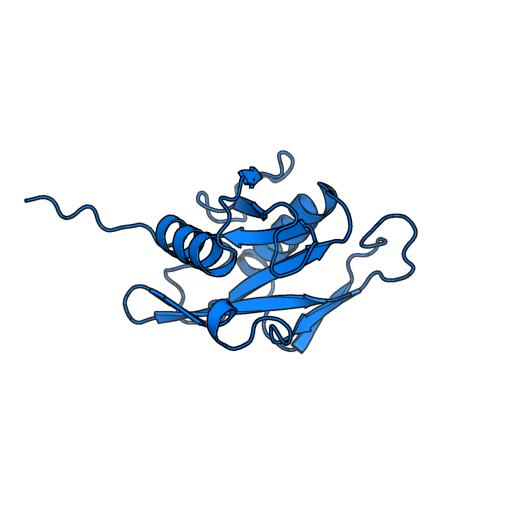50 1.00 90.31 95 PHE A N 1
ATOM 784 C CA . PHE A 1 95 ? 10.056 2.552 7.905 1.00 90.31 95 PHE A CA 1
ATOM 785 C C . PHE A 1 95 ? 9.123 3.579 8.560 1.00 90.31 95 PHE A C 1
ATOM 787 O O . PHE A 1 95 ? 9.518 4.233 9.521 1.00 90.31 95 PHE A O 1
ATOM 794 N N . HIS A 1 96 ? 7.868 3.642 8.108 1.00 91.81 96 HIS A N 1
ATOM 795 C CA . HIS A 1 96 ? 6.843 4.512 8.683 1.00 91.81 96 HIS A CA 1
ATOM 796 C C . HIS A 1 96 ? 6.577 4.231 10.172 1.00 91.81 96 HIS A C 1
ATOM 798 O O . HIS A 1 96 ? 6.303 5.164 10.922 1.00 91.81 96 HIS A O 1
ATOM 804 N N . GLN A 1 97 ? 6.651 2.967 10.609 1.00 88.19 97 GLN A N 1
ATOM 805 C CA . GLN A 1 97 ? 6.385 2.588 12.003 1.00 88.19 97 GLN A CA 1
ATOM 806 C C . GLN A 1 97 ? 7.612 2.692 12.918 1.00 88.19 97 GLN A C 1
ATOM 808 O O . GLN A 1 97 ? 7.445 2.973 14.105 1.00 88.19 97 GLN A O 1
ATOM 813 N N . SER A 1 98 ? 8.824 2.445 12.408 1.00 86.12 98 SER A N 1
ATOM 814 C CA . SER A 1 98 ? 10.031 2.325 13.241 1.00 86.12 98 SER A CA 1
ATOM 815 C C . SER A 1 98 ? 11.022 3.482 13.124 1.00 86.12 98 SER A C 1
ATOM 817 O O . SER A 1 98 ? 11.915 3.581 13.962 1.00 86.12 98 SER A O 1
ATOM 819 N N . ALA A 1 99 ? 10.930 4.300 12.076 1.00 86.44 99 ALA A N 1
ATOM 820 C CA . ALA A 1 99 ? 11.857 5.395 11.808 1.00 86.44 99 ALA A CA 1
ATOM 821 C C . ALA A 1 99 ? 11.093 6.718 11.663 1.00 86.44 99 ALA A C 1
ATOM 823 O O . ALA A 1 99 ? 10.668 7.280 12.669 1.00 86.44 99 ALA A O 1
ATOM 824 N N . GLU A 1 100 ? 10.895 7.195 10.432 1.00 87.31 100 GLU A N 1
ATOM 825 C CA . GLU A 1 100 ? 10.231 8.467 10.155 1.00 87.31 100 GLU A CA 1
ATOM 826 C C . GLU A 1 100 ? 8.840 8.215 9.546 1.00 87.31 100 GLU A C 1
ATOM 828 O O . GLU A 1 100 ? 8.734 7.559 8.499 1.00 87.31 100 GLU A O 1
ATOM 833 N N . PRO A 1 101 ? 7.756 8.739 10.145 1.00 91.50 101 PRO A N 1
ATOM 834 C CA . PRO A 1 101 ? 6.422 8.598 9.582 1.00 91.50 101 PRO A CA 1
ATOM 835 C C . PRO A 1 101 ? 6.311 9.216 8.182 1.00 91.50 101 PRO A C 1
ATOM 837 O O . PRO A 1 101 ? 6.462 10.419 7.979 1.00 91.50 101 PRO A O 1
ATOM 840 N N . LEU A 1 102 ? 6.001 8.372 7.202 1.00 94.12 102 LEU A N 1
ATOM 841 C CA . LEU A 1 102 ? 5.692 8.795 5.836 1.00 94.12 102 LEU A CA 1
ATOM 842 C C . LEU A 1 102 ? 4.374 9.575 5.757 1.00 94.12 102 LEU A C 1
ATOM 844 O O . LEU A 1 102 ? 3.425 9.251 6.473 1.00 94.12 102 LEU A O 1
ATOM 848 N N . ASN A 1 103 ? 4.315 10.565 4.861 1.00 95.25 103 ASN A N 1
ATOM 849 C CA . ASN A 1 103 ? 3.111 11.337 4.565 1.00 95.25 103 ASN A CA 1
ATOM 850 C C . ASN A 1 103 ? 3.131 11.875 3.118 1.00 95.25 103 ASN A C 1
ATOM 852 O O . ASN A 1 103 ? 4.100 11.685 2.379 1.00 95.25 103 ASN A O 1
ATOM 856 N N . LEU A 1 104 ? 2.040 12.522 2.710 1.00 95.50 104 LEU A N 1
ATOM 857 C CA . LEU A 1 104 ? 1.873 13.177 1.419 1.00 95.50 104 LEU A CA 1
ATOM 858 C C . LEU A 1 104 ? 3.060 14.098 1.098 1.00 95.50 104 LEU A C 1
ATOM 860 O O . LEU A 1 104 ? 3.562 14.809 1.968 1.00 95.50 104 LEU A O 1
ATOM 864 N N . ASN A 1 105 ? 3.471 14.116 -0.169 1.00 95.62 105 ASN A N 1
ATOM 865 C CA . ASN A 1 105 ? 4.612 14.864 -0.703 1.00 95.62 105 ASN A CA 1
ATOM 866 C C . ASN A 1 105 ? 6.002 14.373 -0.269 1.00 95.62 105 ASN A C 1
ATOM 868 O O . ASN A 1 105 ? 6.996 14.992 -0.649 1.00 95.62 105 ASN A O 1
ATOM 872 N N . HIS A 1 106 ? 6.109 13.283 0.495 1.00 95.62 106 HIS A N 1
ATOM 873 C CA . HIS A 1 106 ? 7.413 12.693 0.794 1.00 95.62 106 HIS A CA 1
ATOM 874 C C . HIS A 1 106 ? 7.961 11.920 -0.410 1.00 95.62 106 HIS A C 1
ATOM 876 O O . HIS A 1 106 ? 7.215 11.264 -1.142 1.00 95.62 106 HIS A O 1
ATOM 882 N N . THR A 1 107 ? 9.288 11.949 -0.543 1.00 93.69 107 THR A N 1
ATOM 883 C CA . THR A 1 107 ? 10.044 11.173 -1.527 1.00 93.69 107 THR A CA 1
ATOM 884 C C . THR A 1 107 ? 10.951 10.181 -0.809 1.00 93.69 107 THR A C 1
ATOM 886 O O . THR A 1 107 ? 11.596 10.539 0.177 1.00 93.69 107 THR A O 1
ATOM 889 N N . LEU A 1 108 ? 11.042 8.946 -1.303 1.00 90.44 108 LEU A N 1
ATOM 890 C CA . LEU A 1 108 ? 11.955 7.930 -0.780 1.00 90.44 108 LEU A CA 1
ATOM 891 C C . LEU A 1 108 ? 12.906 7.452 -1.870 1.00 90.44 108 LEU A C 1
ATOM 893 O O . LEU A 1 108 ? 12.459 7.071 -2.945 1.00 90.44 108 LEU A O 1
ATOM 897 N N . SER A 1 109 ? 14.206 7.396 -1.583 1.00 88.88 109 SER A N 1
ATOM 898 C CA . SER A 1 109 ? 15.139 6.657 -2.436 1.00 88.88 109 SER A CA 1
ATOM 899 C C . SER A 1 109 ? 15.088 5.175 -2.079 1.00 88.88 109 SER A C 1
ATOM 901 O O . SER A 1 109 ? 15.259 4.813 -0.915 1.00 88.88 109 SER A O 1
ATOM 903 N N . ILE A 1 110 ? 14.863 4.319 -3.074 1.00 86.06 110 ILE A N 1
ATOM 904 C CA . ILE A 1 110 ? 14.801 2.859 -2.887 1.00 86.06 110 ILE A CA 1
ATOM 905 C C . ILE A 1 110 ? 16.112 2.161 -3.255 1.00 86.06 110 ILE A C 1
ATOM 907 O O . ILE A 1 110 ? 16.237 0.954 -3.065 1.00 86.06 110 ILE A O 1
ATOM 911 N N . GLY A 1 111 ? 17.096 2.904 -3.779 1.00 83.88 111 GLY A N 1
ATOM 912 C CA . GLY A 1 111 ? 18.444 2.402 -4.080 1.00 83.88 111 GLY A CA 1
ATOM 913 C C . GLY A 1 111 ? 18.517 1.326 -5.173 1.00 83.88 111 GLY A C 1
ATOM 914 O O . GLY A 1 111 ? 19.596 0.807 -5.443 1.00 83.88 111 GLY A O 1
ATOM 915 N N . ARG A 1 112 ? 17.387 0.989 -5.803 1.00 82.81 112 ARG A N 1
ATOM 916 C CA . ARG A 1 112 ? 17.254 0.003 -6.881 1.00 82.81 112 ARG A CA 1
ATOM 917 C C . ARG A 1 112 ? 16.131 0.413 -7.841 1.00 82.81 112 ARG A C 1
ATOM 919 O O . ARG A 1 112 ? 15.254 1.163 -7.415 1.00 82.81 112 ARG A O 1
ATOM 926 N N . PRO A 1 113 ? 16.114 -0.083 -9.088 1.00 83.56 113 PRO A N 1
ATOM 927 C CA . PRO A 1 113 ? 14.954 0.035 -9.965 1.00 83.56 113 PRO A CA 1
ATOM 928 C C . PRO A 1 113 ? 13.680 -0.452 -9.280 1.00 83.56 113 PRO A C 1
ATOM 930 O O . PRO A 1 113 ? 13.677 -1.507 -8.636 1.00 83.56 113 PRO A O 1
ATOM 933 N N . TRP A 1 114 ? 12.585 0.284 -9.437 1.00 81.12 114 TRP A N 1
ATOM 934 C CA . TRP A 1 114 ? 11.301 -0.155 -8.887 1.00 81.12 114 TRP A CA 1
ATOM 935 C C . TRP A 1 114 ? 10.722 -1.372 -9.625 1.00 81.12 114 TRP A C 1
ATOM 937 O O . TRP A 1 114 ? 10.103 -2.239 -9.005 1.00 81.12 114 TRP A O 1
ATOM 947 N N . LEU A 1 115 ? 10.951 -1.443 -10.942 1.00 84.06 115 LEU A N 1
ATOM 948 C CA . LEU A 1 115 ? 10.467 -2.488 -11.839 1.00 84.06 115 LEU A CA 1
ATOM 949 C C . LEU A 1 115 ? 11.498 -2.769 -12.934 1.00 84.06 115 LEU A C 1
ATOM 951 O O . LEU A 1 115 ? 11.903 -1.855 -13.653 1.00 84.06 115 LEU A O 1
ATOM 955 N N . GLY A 1 116 ? 11.891 -4.037 -13.083 1.00 82.31 116 GLY A N 1
ATOM 956 C CA . GLY A 1 116 ? 12.803 -4.491 -14.137 1.00 82.31 116 GLY A CA 1
ATOM 957 C C . GLY A 1 116 ? 14.056 -3.617 -14.269 1.00 82.31 116 GLY A C 1
ATOM 958 O O . GLY A 1 116 ? 14.785 -3.418 -13.301 1.00 82.31 116 GLY A O 1
ATOM 959 N N . ASN A 1 117 ? 14.267 -3.077 -15.472 1.00 84.38 117 ASN A N 1
ATOM 960 C CA . ASN A 1 117 ? 15.386 -2.190 -15.813 1.00 84.38 117 ASN A CA 1
ATOM 961 C C . ASN A 1 117 ? 14.995 -0.699 -15.788 1.00 84.38 117 ASN A C 1
ATOM 963 O O . ASN A 1 117 ? 15.539 0.088 -16.556 1.00 84.38 117 ASN A O 1
ATOM 967 N N . SER A 1 118 ? 13.996 -0.302 -14.993 1.00 85.19 118 SER A N 1
ATOM 968 C CA . SER A 1 118 ? 13.634 1.113 -14.868 1.00 85.19 118 SER A CA 1
ATOM 969 C C . SER A 1 118 ? 14.793 1.930 -14.291 1.00 85.19 118 SER A C 1
ATOM 971 O O . SER A 1 118 ? 15.408 1.536 -13.306 1.00 85.19 118 SER A O 1
ATOM 973 N N . GLU A 1 119 ? 15.034 3.114 -14.852 1.00 87.00 119 GLU A N 1
ATOM 974 C CA . GLU A 1 119 ? 15.973 4.092 -14.284 1.00 87.00 119 GLU A CA 1
ATOM 975 C C . GLU A 1 119 ? 15.420 4.757 -13.011 1.00 87.00 119 GLU A C 1
ATOM 977 O O . GLU A 1 119 ? 16.164 5.393 -12.264 1.00 87.00 119 GLU A O 1
ATOM 982 N N . CYS A 1 120 ? 14.114 4.624 -12.739 1.00 87.50 120 CYS A N 1
ATOM 983 C CA . CYS A 1 120 ? 13.514 5.229 -11.561 1.00 87.50 120 CYS A CA 1
ATOM 984 C C . CYS A 1 120 ? 13.799 4.406 -10.298 1.00 87.50 120 CYS A C 1
ATOM 986 O O . CYS A 1 120 ? 13.395 3.246 -10.160 1.00 87.50 120 CYS A O 1
ATOM 988 N N . ASN A 1 121 ? 14.479 5.062 -9.360 1.00 89.94 121 ASN A N 1
ATOM 989 C CA . ASN A 1 121 ? 14.859 4.559 -8.044 1.00 89.94 121 ASN A CA 1
ATOM 990 C C . ASN A 1 121 ? 14.361 5.472 -6.905 1.00 89.94 121 ASN A C 1
ATOM 992 O O . ASN A 1 121 ? 14.883 5.409 -5.784 1.00 89.94 121 ASN A O 1
ATOM 996 N N . PHE A 1 122 ? 13.356 6.306 -7.185 1.00 91.38 122 PHE A N 1
ATOM 997 C CA . PHE A 1 122 ? 12.678 7.149 -6.208 1.00 91.38 122 PHE A CA 1
ATOM 998 C C . PHE A 1 122 ? 11.182 6.852 -6.190 1.00 91.38 122 PHE A C 1
ATOM 1000 O O . PHE A 1 122 ? 10.581 6.549 -7.210 1.00 91.38 122 PHE A O 1
ATOM 1007 N N . LEU A 1 123 ? 10.587 6.956 -5.010 1.00 92.75 123 LEU A N 1
ATOM 1008 C CA . LEU A 1 123 ? 9.149 6.907 -4.795 1.00 92.75 123 LEU A CA 1
ATOM 1009 C C . LEU A 1 123 ? 8.675 8.291 -4.397 1.00 92.75 123 LEU A C 1
ATOM 1011 O O . LEU A 1 123 ? 9.348 8.929 -3.590 1.00 92.75 123 LEU A O 1
ATOM 1015 N N . TYR A 1 124 ? 7.505 8.709 -4.855 1.00 96.12 124 TYR A N 1
ATOM 1016 C CA . TYR A 1 124 ? 6.830 9.910 -4.376 1.00 96.12 124 TYR A CA 1
ATOM 1017 C C . TYR A 1 124 ? 5.416 9.569 -3.904 1.00 96.12 124 TYR A C 1
ATOM 1019 O O . TYR A 1 124 ? 4.701 8.807 -4.554 1.00 96.12 124 TYR A O 1
ATOM 1027 N N . ILE A 1 125 ? 5.019 10.116 -2.754 1.00 97.25 125 ILE A N 1
ATOM 1028 C CA . ILE A 1 125 ? 3.688 9.911 -2.175 1.00 97.25 125 ILE A CA 1
ATOM 1029 C C . ILE A 1 125 ? 2.769 11.045 -2.632 1.00 97.25 125 ILE A C 1
ATOM 1031 O O . ILE A 1 125 ? 2.956 12.199 -2.240 1.00 97.25 125 ILE A O 1
ATOM 1035 N N . SER A 1 126 ? 1.751 10.710 -3.422 1.00 96.19 126 SER A N 1
ATOM 1036 C CA . SER A 1 126 ? 0.789 11.651 -3.992 1.00 96.19 126 SER A CA 1
ATOM 1037 C C . SER A 1 126 ? -0.654 11.348 -3.589 1.00 96.19 126 SER A C 1
ATOM 1039 O O . SER A 1 126 ? -0.979 10.285 -3.057 1.00 96.19 126 SER A O 1
ATOM 1041 N N . LEU A 1 127 ? -1.554 12.280 -3.910 1.00 96.25 127 LEU A N 1
ATOM 1042 C CA . LEU A 1 127 ? -2.986 11.998 -3.919 1.00 96.25 127 LEU A CA 1
ATOM 1043 C C . LEU A 1 127 ? -3.316 10.944 -4.996 1.00 96.25 127 LEU A C 1
ATOM 1045 O O . LEU A 1 127 ? -2.582 10.825 -5.989 1.00 96.25 127 LEU A O 1
ATOM 1049 N N . PRO A 1 128 ? -4.412 10.186 -4.835 1.00 94.44 128 PRO A N 1
ATOM 1050 C CA . PRO A 1 128 ? -4.822 9.161 -5.788 1.00 94.44 128 PRO A CA 1
ATOM 1051 C C . PRO A 1 128 ? -5.584 9.761 -6.980 1.00 94.44 128 PRO A C 1
ATOM 1053 O O . PRO A 1 128 ? -6.788 9.574 -7.141 1.00 94.44 128 PRO A O 1
ATOM 1056 N N . TYR A 1 129 ? -4.877 10.501 -7.839 1.00 89.38 129 TYR A N 1
ATOM 1057 C CA . TYR A 1 129 ? -5.483 11.292 -8.923 1.00 89.38 129 TYR A CA 1
ATOM 1058 C C . TYR A 1 129 ? -6.339 10.490 -9.918 1.00 89.38 129 TYR A C 1
ATOM 1060 O O . TYR A 1 129 ? -7.196 11.073 -10.576 1.00 89.38 129 TYR A O 1
ATOM 1068 N N . LEU A 1 130 ? -6.112 9.178 -10.047 1.00 86.56 130 LEU A N 1
ATOM 1069 C CA . LEU A 1 130 ? -6.889 8.302 -10.935 1.00 86.56 130 LEU A CA 1
ATOM 1070 C C . LEU A 1 130 ? -8.199 7.799 -10.310 1.00 86.56 130 LEU A C 1
ATOM 1072 O O . LEU A 1 130 ? -9.086 7.350 -11.034 1.00 86.56 130 LEU A O 1
ATOM 1076 N N . ASP A 1 131 ? -8.304 7.844 -8.984 1.00 83.06 131 ASP A N 1
ATOM 1077 C CA . ASP A 1 131 ? -9.331 7.151 -8.198 1.00 83.06 131 ASP A CA 1
ATOM 1078 C C . ASP A 1 131 ? -10.245 8.105 -7.422 1.00 83.06 131 ASP A C 1
ATOM 1080 O O . ASP A 1 131 ? -11.303 7.700 -6.920 1.00 83.06 131 ASP A O 1
ATOM 1084 N N . GLU A 1 132 ? -9.834 9.373 -7.355 1.00 76.88 132 GLU A N 1
ATOM 1085 C CA . GLU A 1 132 ? -10.489 10.451 -6.623 1.00 76.88 132 GLU A CA 1
ATOM 1086 C C . GLU A 1 132 ? -10.681 10.099 -5.130 1.00 76.88 132 GLU A C 1
ATOM 1088 O O . GLU A 1 132 ? -10.084 9.175 -4.568 1.00 76.88 132 GLU A O 1
ATOM 1093 N N . GLU A 1 133 ? -11.548 10.850 -4.456 1.00 86.69 133 GLU A N 1
ATOM 1094 C CA . GLU A 1 133 ? -11.797 10.767 -3.013 1.00 86.69 133 GLU A CA 1
ATOM 1095 C C . GLU A 1 133 ? -12.270 9.380 -2.532 1.00 86.69 133 GLU A C 1
ATOM 1097 O O . GLU A 1 133 ? -12.149 9.043 -1.352 1.00 86.69 133 GLU A O 1
ATOM 1102 N N . LYS A 1 134 ? -12.821 8.554 -3.434 1.00 89.56 134 LYS A N 1
ATOM 1103 C CA . LYS A 1 134 ? -13.430 7.256 -3.094 1.00 89.56 134 LYS A CA 1
ATOM 1104 C C . LYS A 1 134 ? -12.415 6.217 -2.636 1.00 89.56 134 LYS A C 1
ATOM 1106 O O . LYS A 1 134 ? -12.773 5.367 -1.822 1.00 89.56 134 LYS A O 1
ATOM 1111 N N . LEU A 1 135 ? -11.200 6.246 -3.179 1.00 93.62 135 LEU A N 1
ATOM 1112 C CA . LEU A 1 135 ? -10.122 5.381 -2.706 1.00 93.62 135 LEU A CA 1
ATOM 1113 C C . LEU A 1 135 ? -9.407 6.018 -1.515 1.00 93.62 135 LEU A C 1
ATOM 1115 O O . LEU A 1 135 ? -9.109 5.306 -0.554 1.00 93.62 135 LEU A O 1
ATOM 1119 N N . GLU A 1 136 ? -9.183 7.335 -1.572 1.00 95.94 136 GLU A N 1
ATOM 1120 C CA . GLU A 1 136 ? -8.402 8.080 -0.583 1.00 95.94 136 GLU A CA 1
ATOM 1121 C C . GLU A 1 136 ? -8.956 7.924 0.833 1.00 95.94 136 GLU A C 1
ATOM 1123 O O . GLU A 1 136 ? -8.245 7.472 1.732 1.00 95.94 136 GLU A O 1
ATOM 1128 N N . PHE A 1 137 ? -10.216 8.304 1.044 1.00 96.19 137 PHE A N 1
ATOM 1129 C CA . PHE A 1 137 ? -10.744 8.456 2.392 1.00 96.19 137 PHE A CA 1
ATOM 1130 C C . PHE A 1 137 ? -11.305 7.143 2.919 1.00 96.19 137 PHE A C 1
ATOM 1132 O O . PHE A 1 137 ? -12.359 6.665 2.491 1.00 96.19 137 PHE A O 1
ATOM 1139 N N . PHE A 1 138 ? -10.645 6.603 3.938 1.00 95.75 138 PHE A N 1
ATOM 1140 C CA . PHE A 1 138 ? -11.153 5.480 4.706 1.00 95.75 138 PHE A CA 1
ATOM 1141 C C . PHE A 1 138 ? -11.554 5.928 6.114 1.00 95.75 138 PHE A C 1
ATOM 1143 O O . PHE A 1 138 ? -10.732 6.371 6.910 1.00 95.75 138 PHE A O 1
ATOM 1150 N N . GLN A 1 139 ? -12.840 5.793 6.440 1.00 94.56 139 GLN A N 1
ATOM 1151 C CA . GLN A 1 139 ? -13.378 6.131 7.758 1.00 94.56 139 GLN A CA 1
ATOM 1152 C C . GLN A 1 139 ? -13.486 4.890 8.641 1.00 94.56 139 GLN A C 1
ATOM 1154 O O . GLN A 1 139 ? -14.162 3.916 8.293 1.00 94.56 139 GLN A O 1
ATOM 1159 N N . PHE A 1 140 ? -12.890 4.938 9.831 1.00 93.44 140 PHE A N 1
ATOM 1160 C CA . PHE A 1 140 ? -12.979 3.850 10.798 1.00 93.44 140 PHE A CA 1
ATOM 1161 C C . PHE A 1 140 ? -13.017 4.363 12.237 1.00 93.44 140 PHE A C 1
ATOM 1163 O O . PHE A 1 140 ? -12.101 5.031 12.702 1.00 93.44 140 PHE A O 1
ATOM 1170 N N . LYS A 1 141 ? -14.094 4.025 12.963 1.00 91.62 141 LYS A N 1
ATOM 1171 C CA . LYS A 1 141 ? -14.325 4.423 14.369 1.00 91.62 141 LYS A CA 1
ATOM 1172 C C . LYS A 1 141 ? -14.160 5.933 14.623 1.00 91.62 141 LYS A C 1
ATOM 1174 O O . LYS A 1 141 ? -13.640 6.328 15.661 1.00 91.62 141 LYS A O 1
ATOM 1179 N N . GLY A 1 142 ? -14.623 6.762 13.686 1.00 89.62 142 GLY A N 1
ATOM 1180 C CA . GLY A 1 142 ? -14.544 8.222 13.790 1.00 89.62 142 GLY A CA 1
ATOM 1181 C C . GLY A 1 142 ? -13.173 8.812 13.452 1.00 89.62 142 GLY A C 1
ATOM 1182 O O . GLY A 1 142 ? -12.978 10.003 13.666 1.00 89.62 142 GLY A O 1
ATOM 1183 N N . LYS A 1 143 ? -12.240 8.002 12.935 1.00 91.69 143 LYS A N 1
ATOM 1184 C CA . LYS A 1 143 ? -10.951 8.454 12.409 1.00 91.69 143 LYS A CA 1
ATOM 1185 C C . LYS A 1 143 ? -10.918 8.349 10.889 1.00 91.69 143 LYS A C 1
ATOM 1187 O O . LYS A 1 143 ? -11.410 7.365 10.328 1.00 91.69 143 LYS A O 1
ATOM 1192 N N . THR A 1 144 ? -10.261 9.322 10.268 1.00 93.56 144 THR A N 1
ATOM 1193 C CA . THR A 1 144 ? -9.925 9.311 8.844 1.00 93.56 144 THR A CA 1
ATOM 1194 C C . THR A 1 144 ? -8.541 8.707 8.648 1.00 93.56 144 THR A C 1
ATOM 1196 O O . THR A 1 144 ? -7.576 9.100 9.306 1.00 93.56 144 THR A O 1
ATOM 1199 N N . PHE A 1 145 ? -8.452 7.773 7.715 1.00 95.62 145 PHE A N 1
ATOM 1200 C CA . PHE A 1 145 ? -7.210 7.250 7.174 1.00 95.62 145 PHE A CA 1
ATOM 1201 C C . PHE A 1 145 ? -7.139 7.642 5.701 1.00 95.62 145 PHE A C 1
ATOM 1203 O O . PHE A 1 145 ? -8.164 7.616 5.014 1.00 95.62 145 PHE A O 1
ATOM 1210 N N . HIS A 1 146 ? -5.948 7.993 5.226 1.00 96.75 146 HIS A N 1
ATOM 1211 C CA . HIS A 1 146 ? -5.729 8.389 3.838 1.00 96.75 146 HIS A CA 1
ATOM 1212 C C . HIS A 1 146 ? -4.974 7.298 3.085 1.00 96.75 146 HIS A C 1
ATOM 1214 O O . HIS A 1 146 ? -3.897 6.879 3.500 1.00 96.75 146 HIS A O 1
ATOM 1220 N N . CYS A 1 147 ? -5.529 6.845 1.970 1.00 97.69 147 CYS A N 1
ATOM 1221 C CA . CYS A 1 147 ? -4.885 5.897 1.071 1.00 97.69 147 CYS A CA 1
ATOM 1222 C C . CYS A 1 147 ? -4.192 6.685 -0.042 1.00 97.69 147 CYS A C 1
ATOM 1224 O O . CYS A 1 147 ? -4.849 7.151 -0.974 1.00 97.69 147 CYS A O 1
ATOM 1226 N N . TYR A 1 148 ? -2.877 6.851 0.070 1.00 97.75 148 TYR A N 1
ATOM 1227 C CA . TYR A 1 148 ? -2.082 7.631 -0.871 1.00 97.75 148 TYR A CA 1
ATOM 1228 C C . TYR A 1 148 ? -1.430 6.769 -1.940 1.00 97.75 148 TYR A C 1
ATOM 1230 O O . TYR A 1 148 ? -1.102 5.597 -1.734 1.00 97.75 148 TYR A O 1
ATOM 1238 N N . TRP A 1 149 ? -1.230 7.389 -3.095 1.00 97.00 149 TRP A N 1
ATOM 1239 C CA . TRP A 1 149 ? -0.629 6.746 -4.244 1.00 97.00 149 TRP A CA 1
ATOM 1240 C C . TRP A 1 149 ? 0.889 6.880 -4.174 1.00 97.00 149 TRP A C 1
ATOM 1242 O O . TRP A 1 149 ? 1.430 7.974 -4.031 1.00 97.00 149 TRP A O 1
ATOM 1252 N N . LEU A 1 150 ? 1.577 5.751 -4.270 1.00 95.44 150 LEU A N 1
ATOM 1253 C CA . LEU A 1 150 ? 3.015 5.681 -4.433 1.00 95.44 150 LEU A CA 1
ATOM 1254 C C . LEU A 1 150 ? 3.334 5.675 -5.931 1.00 95.44 150 LEU A C 1
ATOM 1256 O O . LEU A 1 150 ? 3.099 4.673 -6.615 1.00 95.44 150 LEU A O 1
ATOM 1260 N N . ILE A 1 151 ? 3.835 6.805 -6.427 1.00 91.88 151 ILE A N 1
ATOM 1261 C CA . ILE A 1 151 ? 4.240 6.981 -7.825 1.00 91.88 151 ILE A CA 1
ATOM 1262 C C . ILE A 1 151 ? 5.753 6.982 -7.982 1.00 91.88 151 ILE A C 1
ATOM 1264 O O . ILE A 1 151 ? 6.507 7.141 -7.019 1.00 91.88 151 ILE A O 1
ATOM 1268 N N . LEU A 1 152 ? 6.154 6.762 -9.227 1.00 81.69 152 LEU A N 1
ATOM 1269 C CA . LEU A 1 152 ? 7.489 6.428 -9.694 1.00 81.69 152 LEU A CA 1
ATOM 1270 C C . LEU A 1 152 ? 7.808 7.284 -10.910 1.00 81.69 152 LEU A C 1
ATOM 1272 O O . LEU A 1 152 ? 6.921 7.375 -11.788 1.00 81.69 152 LEU A O 1
#

Foldseek 3Di:
DDPPDDDQLRLLQVLVCVLQVFHWDWADDPPDDCPQFDPSWTWTWTAQGPQPNWIKIKIRRLADPPDQPLQEIEMETHRDDDCVVRVVSVVLSSCCRHPNNDDAQDKDFQVDDPDDPDPDRMKHWHAPVSRPPSNAWDDDPNGTHGYTYIDD

Radius of gyration: 14.85 Å; chains: 1; bounding box: 44×29×38 Å

Organism: NCBI:txid866807

InterPro domains:
  IPR020941 Suppressor of fused-like domain [PF05076] (43-151)

Sequence (152 aa):
MIFYKISYTKALRKHYESFFKTKGVKQYWSQITTNNINSDFYVLEIPPNNMHKMWTYLTVGMSNEKSDINTIELFIFSPEQNKSLVELLTMCASFHQSAEPLNLNHTLSIGRPWLGNSECNFLYISLPYLDEEKLEFFQFKGKTFHCYWLIL

Secondary structure (DSSP, 8-state):
-------HHHHHHHHHHHHTTSPPEEE--TTS-TTSS-TT-EEEEE---TTTSSEEEEEES-S-TT-SS--EEEEEEESS--HHHHHHHHHHHHHHHHSS---TT-EEE-SS-SSTT-S--EEEEE--TTTTHHHHEEEETTEEEEEEEEE-

pLDDT: mean 89.23, std 11.34, range [37.0, 98.56]